Protein AF-A0A6N7JRI2-F1 (afdb_monomer)

Secondary structure (DSSP, 8-state):
--------------------HHHHHHHHHHHT--HHHHHHHHT--HHHHHHHHTT----HHHHHHHHHHHHTTT----TTTTS-TTSSSHHHHHHHHHHHHT--HHHHHHHTT--HHHHHHHHTT-S---HHHHHHHHHHHHHTT-------------

Solvent-accessible surface area (backbone atoms only — not comparable to full-atom values): 9529 Å² total; per-residue (Å²): 143,78,91,78,78,85,80,89,78,76,84,78,80,66,84,69,75,37,78,40,33,67,53,53,53,49,51,28,63,76,70,70,50,53,66,62,54,52,9,62,62,41,74,45,52,52,72,54,47,57,40,29,56,72,66,46,87,76,54,64,73,58,51,43,43,39,49,54,45,40,35,75,72,75,46,77,64,53,96,62,43,30,50,64,93,56,72,93,43,41,32,60,50,50,54,51,48,24,61,76,70,71,45,52,59,57,53,52,11,57,63,30,78,49,51,42,69,60,45,50,36,38,51,67,65,75,47,93,69,55,70,68,62,53,52,33,43,53,48,34,36,38,78,73,71,45,72,84,78,76,84,69,81,83,71,76,96,121

Nearest PDB structures (foldseek):
  4pu7-assembly1_B  TM=8.844E-01  e=3.018E-01  Shewanella oneidensis MR-1
  2ef8-assembly1_B  TM=7.387E-01  e=3.173E-01  Peduovirus P2
  3eus-assembly1_B  TM=7.718E-01  e=7.810E-01  Ruegeria pomeroyi
  3f51-assembly1_A  TM=8.514E-01  e=1.654E+00  Corynebacterium glutamicum
  6af4-assembly2_F  TM=5.566E-01  e=1.924E-01  Streptococcus pneumoniae TIGR4

Mean predicted aligned error: 15.91 Å

Radius of gyration: 19.8 Å; Cα contacts (8 Å, |Δi|>4): 139; chains: 1; bounding box: 58×37×50 Å

pLDDT: mean 72.78, std 19.38, range [32.94, 96.06]

Foldseek 3Di:
DDDDDDPPPDPPCDQQDDAALVNVVVLCVVLVHDLVVLCVQLVHDSVVSVCRNVPDDDDSVSSVSSQVSSVVSVDHQPRPPPPPVPLVCLLVVLVVLCVVLVHDLCRLQVLLVHHSVLSVCSNVVVDSRDPSSSVSSQVSSVVVPDHDDPPPPPDDPD

Structure (mmCIF, N/CA/C/O backbone):
data_AF-A0A6N7JRI2-F1
#
_entry.id   AF-A0A6N7JRI2-F1
#
loop_
_atom_site.group_PDB
_atom_site.id
_atom_site.type_symbol
_atom_site.label_atom_id
_atom_site.label_alt_id
_atom_site.label_comp_id
_atom_site.label_asym_id
_atom_site.label_entity_id
_atom_site.label_seq_id
_atom_site.pdbx_PDB_ins_code
_atom_site.Cartn_x
_atom_site.Cartn_y
_atom_site.Cartn_z
_atom_site.occupancy
_atom_site.B_iso_or_equiv
_atom_site.auth_seq_id
_atom_site.auth_comp_id
_atom_site.auth_asym_id
_atom_site.auth_atom_id
_atom_site.pdbx_PDB_model_num
ATOM 1 N N . MET A 1 1 ? 41.792 18.793 23.941 1.00 45.69 1 MET A N 1
ATOM 2 C CA . MET A 1 1 ? 40.318 18.733 23.963 1.00 45.69 1 MET A CA 1
ATOM 3 C C . MET A 1 1 ? 39.786 19.731 22.948 1.00 45.69 1 MET A C 1
ATOM 5 O O . MET A 1 1 ? 39.627 20.883 23.300 1.00 45.69 1 MET A O 1
ATOM 9 N N . MET A 1 2 ? 39.593 19.316 21.695 1.00 36.75 2 MET A N 1
ATOM 10 C CA . MET A 1 2 ? 38.665 19.951 20.749 1.00 36.75 2 MET A CA 1
ATOM 11 C C . MET A 1 2 ? 38.245 18.867 19.755 1.00 36.75 2 MET A C 1
ATOM 13 O O . MET A 1 2 ? 39.039 18.415 18.937 1.00 36.75 2 MET A O 1
ATOM 17 N N . HIS A 1 3 ? 37.011 18.393 19.923 1.00 40.72 3 HIS A N 1
ATOM 18 C CA . HIS A 1 3 ? 36.292 17.583 18.949 1.00 40.72 3 HIS A CA 1
ATOM 19 C C . HIS A 1 3 ? 36.126 18.407 17.667 1.00 40.72 3 HIS A C 1
ATOM 21 O O . HIS A 1 3 ? 35.564 19.499 17.720 1.00 40.72 3 HIS A O 1
ATOM 27 N N . HIS A 1 4 ? 36.544 17.874 16.523 1.00 39.41 4 HIS A N 1
ATOM 28 C CA . HIS A 1 4 ? 35.955 18.258 15.244 1.00 39.41 4 HIS A CA 1
ATOM 29 C C . HIS A 1 4 ? 35.336 17.000 14.646 1.00 39.41 4 HIS A C 1
ATOM 31 O O . HIS A 1 4 ? 36.025 16.038 14.318 1.00 39.41 4 HIS A O 1
ATOM 37 N N . GLN A 1 5 ? 34.007 16.990 14.666 1.00 37.78 5 GLN A N 1
ATOM 38 C CA . GLN A 1 5 ? 33.150 15.906 14.217 1.00 37.78 5 GLN A CA 1
ATOM 39 C C . GLN A 1 5 ? 33.311 15.680 12.708 1.00 37.78 5 GLN A C 1
ATOM 41 O O . GLN A 1 5 ? 33.367 16.638 11.937 1.00 37.78 5 GLN A O 1
ATOM 46 N N . SER A 1 6 ? 33.343 14.404 12.309 1.00 38.50 6 SER A N 1
ATOM 47 C CA . SER A 1 6 ? 33.117 13.957 10.933 1.00 38.50 6 SER A CA 1
ATOM 48 C C . SER A 1 6 ? 31.812 14.534 10.404 1.00 38.50 6 SER A C 1
ATOM 50 O O . SER A 1 6 ? 30.743 14.277 10.956 1.00 38.50 6 SER A O 1
ATOM 52 N N . ILE A 1 7 ? 31.899 15.272 9.304 1.00 38.75 7 ILE A N 1
ATOM 53 C CA . ILE A 1 7 ? 30.741 15.653 8.502 1.00 38.75 7 ILE A CA 1
ATOM 54 C C . ILE A 1 7 ? 30.627 14.620 7.375 1.00 38.75 7 ILE A C 1
ATOM 56 O O . ILE A 1 7 ? 31.012 14.871 6.235 1.00 38.75 7 ILE A O 1
ATOM 60 N N . ASP A 1 8 ? 30.134 13.424 7.703 1.00 38.41 8 ASP A N 1
ATOM 61 C CA . ASP A 1 8 ? 29.709 12.436 6.708 1.00 38.41 8 ASP A CA 1
ATOM 62 C C . ASP A 1 8 ? 28.386 12.902 6.085 1.00 38.41 8 ASP A C 1
ATOM 64 O O . ASP A 1 8 ? 27.298 12.451 6.435 1.00 38.41 8 ASP A O 1
ATOM 68 N N . ALA A 1 9 ? 28.469 13.863 5.166 1.00 44.28 9 ALA A N 1
ATOM 69 C CA . ALA A 1 9 ? 27.327 14.371 4.415 1.00 44.28 9 ALA A CA 1
ATOM 70 C C . ALA A 1 9 ? 27.561 14.205 2.912 1.00 44.28 9 ALA A C 1
ATOM 72 O O . ALA A 1 9 ? 27.869 15.155 2.192 1.00 44.28 9 ALA A O 1
ATOM 73 N N . LYS A 1 10 ? 27.377 12.976 2.418 1.00 36.94 10 LYS A N 1
ATOM 74 C CA . LYS A 1 10 ? 26.984 12.751 1.019 1.00 36.94 10 LYS A CA 1
ATOM 75 C C . LYS A 1 10 ? 26.247 11.424 0.837 1.00 36.94 10 LYS A C 1
ATOM 77 O O . LYS A 1 10 ? 26.623 10.584 0.028 1.00 36.94 10 LYS A O 1
ATOM 82 N N . MET A 1 11 ? 25.136 11.259 1.557 1.00 32.94 11 MET A N 1
ATOM 83 C CA . MET A 1 11 ? 24.051 10.399 1.078 1.00 32.94 11 MET A CA 1
ATOM 84 C C . MET A 1 11 ? 23.519 11.040 -0.201 1.00 32.94 11 MET A C 1
ATOM 86 O O . MET A 1 11 ? 22.726 11.980 -0.169 1.00 32.94 11 MET A O 1
ATOM 90 N N . THR A 1 12 ? 24.023 10.585 -1.345 1.00 37.81 12 THR A N 1
ATOM 91 C CA . THR A 1 12 ? 23.475 10.930 -2.652 1.00 37.81 12 THR A CA 1
ATOM 92 C C . THR A 1 12 ? 22.074 10.330 -2.720 1.00 37.81 12 THR A C 1
ATOM 94 O O . THR A 1 12 ? 21.907 9.176 -3.116 1.00 37.81 12 THR A O 1
ATOM 97 N N . ASN A 1 13 ? 21.075 11.084 -2.266 1.00 42.47 13 ASN A N 1
ATOM 98 C CA . ASN A 1 13 ? 19.672 10.710 -2.339 1.00 42.47 13 ASN A CA 1
ATOM 99 C C . ASN A 1 13 ? 19.242 10.775 -3.814 1.00 42.47 13 ASN A C 1
ATOM 101 O O . ASN A 1 13 ? 18.739 11.785 -4.303 1.00 42.47 13 ASN A O 1
ATOM 105 N N . LYS A 1 14 ? 19.584 9.728 -4.570 1.00 43.97 14 LYS A N 1
ATOM 106 C CA . LYS A 1 14 ? 19.103 9.520 -5.934 1.00 43.97 14 LYS A CA 1
ATOM 107 C C . LYS A 1 14 ? 17.608 9.213 -5.811 1.00 43.97 14 LYS A C 1
ATOM 109 O O . LYS A 1 14 ? 17.280 8.331 -5.024 1.00 43.97 14 LYS A O 1
ATOM 114 N N . PRO A 1 15 ? 16.719 9.905 -6.541 1.00 45.22 15 PRO A N 1
ATOM 115 C CA . PRO A 1 15 ? 15.283 9.711 -6.383 1.00 45.22 15 PRO A CA 1
ATOM 116 C C . PRO A 1 15 ? 14.930 8.237 -6.608 1.00 45.22 15 PRO A C 1
ATOM 118 O O . PRO A 1 15 ? 15.249 7.669 -7.656 1.00 45.22 15 PRO A O 1
ATOM 121 N N . GLU A 1 16 ? 14.322 7.611 -5.600 1.00 56.25 16 GLU A N 1
ATOM 122 C CA . GLU A 1 16 ? 13.754 6.273 -5.722 1.00 56.25 16 GLU A CA 1
ATOM 123 C C . GLU A 1 16 ? 12.557 6.355 -6.668 1.00 56.25 16 GLU A C 1
ATOM 125 O O . GLU A 1 16 ? 11.545 6.992 -6.368 1.00 56.25 16 GLU A O 1
ATOM 130 N N . PHE A 1 17 ? 12.673 5.729 -7.838 1.00 59.38 17 PHE A N 1
ATOM 131 C CA . PHE A 1 17 ? 11.521 5.554 -8.709 1.00 59.38 17 PHE A CA 1
ATOM 132 C C . PHE A 1 17 ? 10.644 4.463 -8.094 1.00 59.38 17 PHE A C 1
ATOM 134 O O . PHE A 1 17 ? 11.145 3.460 -7.582 1.00 59.38 17 PHE A O 1
ATOM 141 N N . SER A 1 18 ? 9.329 4.653 -8.132 1.00 62.78 18 SER A N 1
ATOM 142 C CA . SER A 1 18 ? 8.371 3.670 -7.633 1.00 62.78 18 SER A CA 1
ATOM 143 C C . SER A 1 18 ? 7.324 3.427 -8.712 1.00 62.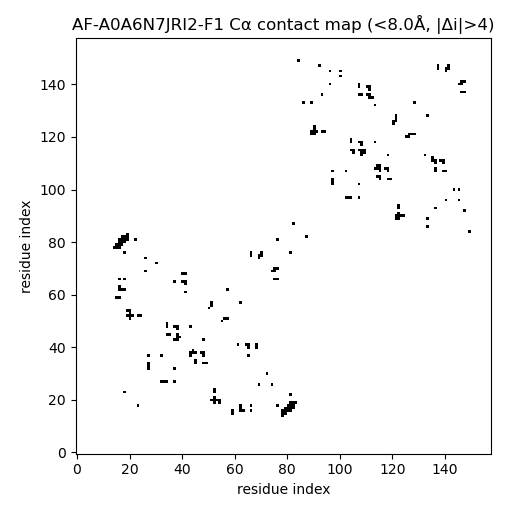78 18 SER A C 1
ATOM 145 O O . SER A 1 18 ? 6.746 4.371 -9.232 1.00 62.78 18 SER A O 1
ATOM 147 N N . LEU A 1 19 ? 7.099 2.171 -9.087 1.00 74.06 19 LEU A N 1
ATOM 148 C CA . LEU A 1 19 ? 6.067 1.748 -10.037 1.00 74.06 19 LEU A CA 1
ATOM 149 C C . LEU A 1 19 ? 5.533 0.407 -9.541 1.00 74.06 19 LEU A C 1
ATOM 151 O O . LEU A 1 19 ? 6.302 -0.538 -9.383 1.00 74.06 19 LEU A O 1
ATOM 155 N N . SER A 1 20 ? 4.232 0.331 -9.255 1.00 77.56 20 SER A N 1
ATOM 156 C CA . SER A 1 20 ? 3.603 -0.912 -8.802 1.00 77.56 20 SER A CA 1
ATOM 157 C C . SER A 1 20 ? 3.117 -1.767 -9.973 1.00 77.56 20 SER A C 1
ATOM 159 O O . SER A 1 20 ? 2.891 -1.282 -11.084 1.00 77.56 20 SER A O 1
ATOM 161 N N . SER A 1 21 ? 2.901 -3.057 -9.716 1.00 76.88 21 SER A N 1
ATOM 162 C CA . SER A 1 21 ? 2.373 -4.004 -10.705 1.00 76.88 21 SER A CA 1
ATOM 163 C C . SER A 1 21 ? 0.977 -3.616 -11.210 1.00 76.88 21 SER A C 1
ATOM 165 O O . SER A 1 21 ? 0.652 -3.795 -12.383 1.00 76.88 21 SER A O 1
ATOM 167 N N . ALA A 1 22 ? 0.135 -3.067 -10.331 1.00 73.19 22 ALA A N 1
ATOM 168 C CA . ALA A 1 22 ? -1.181 -2.548 -10.686 1.00 73.19 22 ALA A CA 1
ATOM 169 C C . ALA A 1 22 ? -1.073 -1.293 -11.553 1.00 73.19 22 ALA A C 1
ATOM 171 O O . ALA A 1 22 ? -1.806 -1.158 -12.530 1.00 73.19 22 ALA A O 1
ATOM 172 N N . ALA A 1 23 ? -0.134 -0.409 -11.230 1.00 76.81 23 ALA A N 1
ATOM 173 C CA . ALA A 1 23 ? 0.065 0.815 -11.978 1.00 76.81 23 ALA A CA 1
ATOM 174 C C . ALA A 1 23 ? 0.634 0.561 -13.379 1.00 76.81 23 ALA A C 1
ATOM 176 O O . ALA A 1 23 ? 0.165 1.171 -14.335 1.00 76.81 23 ALA A O 1
ATOM 177 N N . LEU A 1 24 ? 1.544 -0.408 -13.540 1.00 85.75 24 LEU A N 1
ATOM 178 C CA . LEU A 1 24 ? 1.971 -0.834 -14.874 1.00 85.75 24 LEU A CA 1
ATOM 179 C C . LEU A 1 24 ? 0.795 -1.388 -15.692 1.00 85.75 24 LEU A C 1
ATOM 181 O O . LEU A 1 24 ? 0.647 -1.044 -16.863 1.00 85.75 24 LEU A O 1
ATOM 185 N N . ARG A 1 25 ? -0.075 -2.210 -15.087 1.00 82.69 25 ARG A N 1
ATOM 186 C CA . ARG A 1 25 ? -1.280 -2.720 -15.765 1.00 82.69 25 ARG A CA 1
ATOM 187 C C . ARG A 1 25 ? -2.232 -1.594 -16.179 1.00 82.69 25 ARG A C 1
ATOM 189 O O . ARG A 1 25 ? -2.755 -1.634 -17.288 1.00 82.69 25 ARG A O 1
ATOM 196 N N . ALA A 1 26 ? -2.429 -0.593 -15.322 1.00 74.12 26 ALA A N 1
ATOM 197 C CA . ALA A 1 26 ? -3.251 0.576 -15.632 1.00 74.12 26 ALA A CA 1
ATOM 198 C C . ALA A 1 26 ? -2.649 1.405 -16.776 1.00 74.12 26 ALA A C 1
ATOM 200 O O . ALA A 1 26 ? -3.345 1.720 -17.737 1.00 74.12 26 ALA A O 1
ATOM 201 N N . ALA A 1 27 ? -1.343 1.675 -16.724 1.00 81.88 27 ALA A N 1
ATOM 202 C CA . ALA A 1 27 ? -0.625 2.402 -17.767 1.00 81.88 27 ALA A CA 1
ATOM 203 C C . ALA A 1 27 ? -0.751 1.716 -19.132 1.00 81.88 27 ALA A C 1
ATOM 205 O O . ALA A 1 27 ? -1.035 2.363 -20.135 1.00 81.88 27 ALA A O 1
ATOM 206 N N . ARG A 1 28 ? -0.629 0.384 -19.162 1.00 90.56 28 ARG A N 1
ATOM 207 C CA . ARG A 1 28 ? -0.840 -0.419 -20.373 1.00 90.56 28 ARG A CA 1
ATOM 208 C C . ARG A 1 28 ? -2.244 -0.283 -20.943 1.00 90.56 28 ARG A C 1
ATOM 210 O O . ARG A 1 28 ? -2.383 -0.193 -22.155 1.00 90.56 28 ARG A O 1
ATOM 217 N N . ALA A 1 29 ? -3.264 -0.297 -20.086 1.00 80.62 29 ALA A N 1
ATOM 218 C CA . ALA A 1 29 ? -4.652 -0.164 -20.514 1.00 80.62 29 ALA A CA 1
ATOM 219 C C . ALA A 1 29 ? -4.923 1.220 -21.122 1.00 80.62 29 ALA A C 1
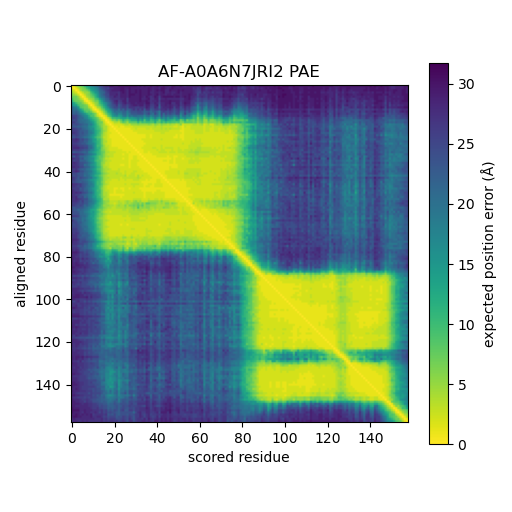ATOM 221 O O . ALA A 1 29 ? -5.574 1.308 -22.158 1.00 80.62 29 ALA A O 1
ATOM 222 N N . VAL A 1 30 ? -4.372 2.278 -20.517 1.00 76.00 30 VAL A N 1
ATOM 223 C CA . VAL A 1 30 ? -4.480 3.659 -21.018 1.00 76.00 30 VAL A CA 1
ATOM 224 C C . VAL A 1 30 ? -3.754 3.825 -22.354 1.00 76.00 30 VAL A C 1
ATOM 226 O O . VAL A 1 30 ? -4.326 4.361 -23.297 1.00 76.00 30 VAL A O 1
ATOM 229 N N . LEU A 1 31 ? -2.523 3.319 -22.456 1.00 80.19 31 LEU A N 1
ATOM 230 C CA . LEU A 1 31 ? -1.707 3.386 -23.676 1.00 80.19 31 LEU A CA 1
ATOM 231 C C . LEU A 1 31 ? -2.118 2.372 -24.750 1.00 80.19 31 LEU A C 1
ATOM 233 O O . LEU A 1 31 ? -1.559 2.387 -25.840 1.00 80.19 31 LEU A O 1
ATOM 237 N N . GLN A 1 32 ? -3.051 1.469 -24.436 1.00 86.62 32 GLN A N 1
ATOM 238 C CA . GLN A 1 32 ? -3.465 0.351 -25.288 1.00 86.62 32 GLN A CA 1
ATOM 239 C C . GLN A 1 32 ? -2.297 -0.529 -25.772 1.00 86.62 32 GLN A C 1
ATOM 241 O O . GLN A 1 32 ? -2.347 -1.096 -26.860 1.00 86.62 32 GLN A O 1
ATOM 246 N N . VAL A 1 33 ? -1.259 -0.687 -24.942 1.00 87.19 33 VAL A N 1
ATOM 247 C CA . VAL A 1 33 ? -0.072 -1.490 -25.277 1.00 87.19 33 VAL A CA 1
ATOM 248 C C . VAL A 1 33 ? -0.109 -2.887 -24.665 1.00 87.19 33 VAL A C 1
ATOM 250 O O . VAL A 1 33 ? -0.545 -3.110 -23.529 1.00 87.19 33 VAL A O 1
ATOM 253 N N . GLN A 1 34 ? 0.424 -3.865 -25.386 1.00 92.88 34 GLN A N 1
ATOM 254 C CA . GLN A 1 34 ? 0.545 -5.265 -24.975 1.00 92.88 34 GLN A CA 1
ATOM 255 C C . GLN A 1 34 ? 1.844 -5.552 -24.206 1.00 92.88 34 GLN A C 1
ATOM 257 O O . GLN A 1 34 ? 2.779 -4.753 -24.193 1.00 92.88 34 GLN A O 1
ATOM 262 N N . GLN A 1 35 ? 1.900 -6.682 -23.480 1.00 92.88 35 GLN A N 1
ATOM 263 C CA . GLN A 1 35 ? 3.026 -6.965 -22.567 1.00 92.88 35 GLN A CA 1
ATOM 264 C C . GLN A 1 35 ? 4.339 -7.104 -23.346 1.00 92.88 35 GLN A C 1
ATOM 266 O O . GLN A 1 35 ? 5.406 -6.773 -22.837 1.00 92.88 35 GLN A O 1
ATOM 271 N N . VAL A 1 36 ? 4.242 -7.564 -24.597 1.00 94.25 36 VAL A N 1
ATOM 272 C CA . VAL A 1 36 ? 5.357 -7.665 -25.541 1.00 94.25 36 VAL A CA 1
ATOM 273 C C . VAL A 1 36 ? 5.907 -6.295 -25.945 1.00 94.25 36 VAL A C 1
ATOM 275 O O . VAL A 1 36 ? 7.118 -6.136 -26.065 1.00 94.25 36 VAL A O 1
ATOM 278 N N . GLU A 1 37 ? 5.052 -5.286 -26.089 1.00 90.56 37 GLU A N 1
ATOM 279 C CA . GLU A 1 37 ? 5.474 -3.924 -26.428 1.00 90.56 37 GLU A CA 1
ATOM 280 C C . GLU A 1 37 ? 6.169 -3.273 -25.232 1.00 90.56 37 GLU A C 1
ATOM 282 O O . GLU A 1 37 ? 7.260 -2.728 -25.379 1.00 90.56 37 GLU A O 1
ATOM 287 N N . VAL A 1 38 ? 5.624 -3.448 -24.022 1.00 89.31 38 VAL A N 1
ATOM 288 C CA . VAL A 1 38 ? 6.286 -3.027 -22.772 1.00 89.31 38 VAL A CA 1
ATOM 289 C C . VAL A 1 38 ? 7.652 -3.697 -22.609 1.00 89.31 38 VAL A C 1
ATOM 291 O O . VAL A 1 38 ? 8.617 -3.042 -22.222 1.00 89.31 38 VAL A O 1
ATOM 294 N N . ALA A 1 39 ? 7.754 -4.992 -22.919 1.00 91.81 39 ALA A N 1
ATOM 295 C CA . ALA A 1 39 ? 9.010 -5.734 -22.858 1.00 91.81 39 ALA A CA 1
ATOM 296 C C . ALA A 1 39 ? 10.065 -5.127 -23.799 1.00 91.81 39 ALA A C 1
ATOM 298 O O . ALA A 1 39 ? 11.187 -4.853 -23.368 1.00 91.81 39 ALA A O 1
ATOM 299 N N . SER A 1 40 ? 9.685 -4.839 -25.045 1.00 90.56 40 SER A N 1
ATOM 300 C CA . SER A 1 40 ? 10.554 -4.193 -26.035 1.00 90.56 40 SER A CA 1
ATOM 301 C C . SER A 1 40 ? 11.006 -2.799 -25.585 1.00 90.56 40 SER A C 1
ATOM 303 O O . SER A 1 40 ? 12.200 -2.500 -25.620 1.00 90.56 40 SER A O 1
ATOM 305 N N . LEU A 1 41 ? 10.081 -1.975 -25.086 1.00 86.12 41 LEU A N 1
ATOM 306 C CA . LEU A 1 41 ? 10.353 -0.611 -24.619 1.00 86.12 41 LEU A CA 1
ATOM 307 C C . LEU A 1 41 ? 11.278 -0.583 -23.394 1.00 86.12 41 LEU A C 1
ATOM 309 O O . LEU A 1 41 ? 12.229 0.194 -23.340 1.00 86.12 41 LEU A O 1
ATOM 313 N N . ALA A 1 42 ? 11.044 -1.476 -22.431 1.00 86.31 42 ALA A N 1
ATOM 314 C CA . ALA A 1 42 ? 11.835 -1.567 -21.207 1.00 86.31 42 ALA A CA 1
ATOM 315 C C . ALA A 1 42 ? 13.141 -2.362 -21.373 1.00 86.31 42 ALA A C 1
ATOM 317 O O . ALA A 1 42 ? 13.914 -2.476 -20.418 1.00 86.31 42 ALA A O 1
ATOM 318 N N . LYS A 1 43 ? 13.393 -2.939 -22.558 1.00 91.31 43 LYS A N 1
ATOM 319 C CA . LYS A 1 43 ? 14.483 -3.900 -22.814 1.00 91.31 43 LYS A CA 1
ATOM 320 C C . LYS A 1 43 ? 14.440 -5.091 -21.851 1.00 91.31 43 LYS A C 1
ATOM 322 O O . LYS A 1 43 ? 15.467 -5.563 -21.359 1.00 91.31 43 LYS A O 1
ATOM 327 N N . TRP A 1 44 ? 13.237 -5.550 -21.529 1.00 90.81 44 TRP A N 1
ATOM 328 C CA . TRP A 1 44 ? 12.988 -6.709 -20.677 1.00 90.81 44 TRP A CA 1
ATOM 329 C C . TRP A 1 44 ? 12.508 -7.887 -21.520 1.00 90.81 44 TRP A C 1
ATOM 331 O O . TRP A 1 44 ? 12.008 -7.728 -22.626 1.00 90.81 44 TRP A O 1
ATOM 341 N N . SER A 1 45 ? 12.616 -9.099 -20.977 1.00 94.06 45 SER A N 1
ATOM 342 C CA . SER A 1 45 ? 11.931 -10.249 -21.564 1.00 94.06 45 SER A CA 1
ATOM 343 C C . SER A 1 45 ? 10.444 -10.234 -21.192 1.00 94.06 45 SER A C 1
ATOM 345 O O . SER A 1 45 ? 10.083 -9.803 -20.093 1.00 94.06 45 SER A O 1
ATOM 347 N N . LEU A 1 46 ? 9.578 -10.770 -22.059 1.00 92.38 46 LEU A N 1
ATOM 348 C CA . LEU A 1 46 ? 8.145 -10.924 -21.765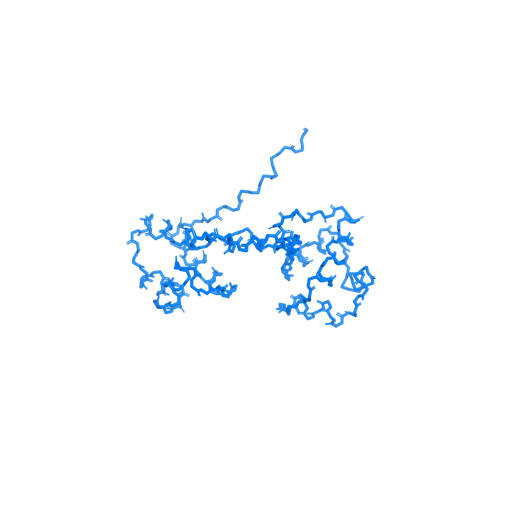 1.00 92.38 46 LEU A CA 1
ATOM 349 C C . LEU A 1 46 ? 7.885 -11.641 -20.416 1.00 92.38 46 LEU A C 1
ATOM 351 O O . LEU A 1 46 ? 7.094 -11.132 -19.620 1.00 92.38 46 LEU A O 1
ATOM 355 N N . PRO A 1 47 ? 8.603 -12.729 -20.061 1.00 93.69 47 PRO A N 1
ATOM 356 C CA . PRO A 1 47 ? 8.479 -13.343 -18.738 1.00 93.69 47 PRO A CA 1
ATOM 357 C C . PRO A 1 47 ? 8.851 -12.422 -17.566 1.00 93.69 47 PRO A C 1
ATOM 359 O O . PRO A 1 47 ? 8.340 -12.607 -16.461 1.00 93.69 47 PRO A O 1
ATOM 362 N N . SER A 1 48 ? 9.751 -11.454 -17.768 1.00 88.75 48 SER A N 1
ATOM 363 C CA . SER A 1 48 ? 10.127 -10.483 -16.729 1.00 88.75 48 SER A CA 1
ATOM 364 C C . SER A 1 48 ? 9.006 -9.474 -16.488 1.00 88.75 48 SER A C 1
ATOM 366 O O . SER A 1 48 ? 8.678 -9.202 -15.335 1.00 88.75 48 SER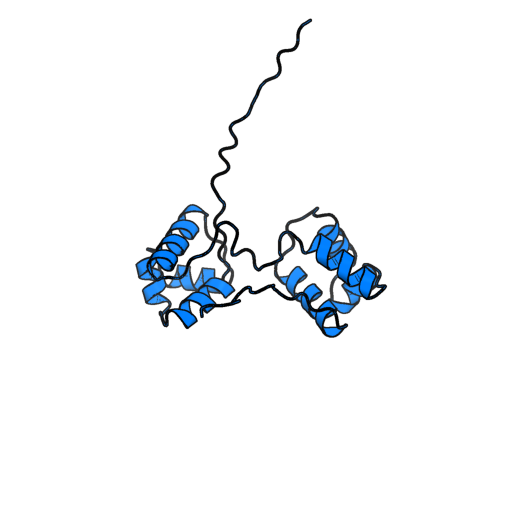 A O 1
ATOM 368 N N . VAL A 1 49 ? 8.358 -9.001 -17.558 1.00 89.88 49 VAL A N 1
ATOM 369 C CA . VAL A 1 49 ? 7.159 -8.149 -17.476 1.00 89.88 49 VAL A CA 1
ATOM 370 C C . VAL A 1 49 ? 6.024 -8.892 -16.768 1.00 89.88 49 VAL A C 1
ATOM 372 O O . VAL A 1 49 ? 5.462 -8.383 -15.804 1.00 89.88 49 VAL A O 1
ATOM 375 N N . GLN A 1 50 ? 5.753 -10.143 -17.150 1.00 90.19 50 GLN A N 1
ATOM 376 C CA . GLN A 1 50 ? 4.718 -10.972 -16.516 1.00 90.19 50 GLN A CA 1
ATOM 377 C C . GLN A 1 50 ? 4.982 -11.261 -15.033 1.00 90.19 50 GLN A C 1
ATOM 379 O O . GLN A 1 50 ? 4.046 -11.392 -14.246 1.00 90.19 50 GLN A O 1
ATOM 384 N N . ARG A 1 51 ? 6.247 -11.425 -14.624 1.00 82.31 51 ARG A N 1
ATOM 385 C CA . ARG A 1 51 ? 6.602 -11.579 -13.202 1.00 82.31 51 ARG A CA 1
ATOM 386 C C . ARG A 1 51 ? 6.383 -10.284 -12.433 1.00 82.31 51 ARG A C 1
ATOM 388 O O . ARG A 1 51 ? 5.788 -10.320 -11.358 1.00 82.31 51 ARG A O 1
ATOM 395 N N . PHE A 1 52 ? 6.821 -9.162 -12.990 1.00 86.00 52 PHE A N 1
ATOM 396 C CA . PHE A 1 52 ? 6.631 -7.853 -12.377 1.00 86.00 52 PHE A CA 1
ATOM 397 C C . PHE A 1 52 ? 5.139 -7.504 -12.234 1.00 86.00 52 PHE A C 1
ATOM 399 O O . PHE A 1 52 ? 4.697 -7.153 -11.145 1.00 86.00 52 PHE A O 1
ATOM 406 N N . GLU A 1 53 ? 4.319 -7.732 -13.265 1.00 83.12 53 GLU A N 1
ATOM 407 C CA . GLU A 1 53 ? 2.859 -7.530 -13.202 1.00 83.12 53 GLU A CA 1
ATOM 408 C C . GLU A 1 53 ? 2.134 -8.457 -12.215 1.00 83.12 53 GLU A C 1
ATOM 410 O O . GLU A 1 53 ? 1.029 -8.139 -11.773 1.00 83.12 53 GLU A O 1
ATOM 415 N N . ARG A 1 54 ? 2.761 -9.574 -11.825 1.00 79.44 54 ARG A N 1
ATOM 416 C CA . ARG A 1 54 ? 2.293 -10.466 -10.751 1.00 79.44 54 ARG A CA 1
ATOM 417 C C . ARG A 1 54 ? 2.824 -10.093 -9.362 1.00 79.44 54 ARG A C 1
ATOM 419 O O . ARG A 1 54 ? 2.554 -10.815 -8.410 1.00 79.44 54 ARG A O 1
ATOM 426 N N . GLY A 1 55 ? 3.554 -8.984 -9.234 1.00 72.38 55 GLY A N 1
ATOM 427 C CA . GLY A 1 55 ? 4.048 -8.469 -7.954 1.00 72.38 55 GLY A CA 1
ATOM 428 C C . GLY A 1 55 ? 5.488 -8.854 -7.615 1.00 72.38 55 GLY A C 1
ATOM 429 O O . GLY A 1 55 ? 5.884 -8.754 -6.460 1.00 72.38 55 GLY A O 1
ATOM 430 N N . SER A 1 56 ? 6.288 -9.304 -8.588 1.00 77.12 56 SER A N 1
ATOM 431 C CA . SER A 1 56 ? 7.728 -9.488 -8.353 1.00 77.12 56 SER A CA 1
ATOM 432 C C . SER A 1 56 ? 8.447 -8.142 -8.312 1.00 77.12 56 SER A C 1
ATOM 434 O O . SER A 1 56 ? 8.237 -7.308 -9.189 1.00 77.12 56 SER A O 1
ATOM 436 N N . ASN A 1 57 ? 9.363 -7.967 -7.360 1.00 71.56 57 ASN A N 1
ATOM 437 C CA . ASN A 1 57 ? 10.213 -6.779 -7.294 1.00 71.56 57 ASN A CA 1
ATOM 438 C C . ASN A 1 57 ? 11.275 -6.776 -8.407 1.00 71.56 57 ASN A C 1
ATOM 440 O O . ASN A 1 57 ? 11.769 -7.823 -8.833 1.00 71.56 57 ASN A O 1
ATOM 444 N N . VAL A 1 58 ? 11.662 -5.580 -8.853 1.00 80.25 58 VAL A N 1
ATOM 445 C CA . VAL A 1 58 ? 12.762 -5.346 -9.803 1.00 80.25 58 VAL A CA 1
ATOM 446 C C . VAL A 1 58 ? 13.725 -4.308 -9.234 1.00 80.25 58 VAL A C 1
ATOM 448 O O . VAL A 1 58 ? 13.364 -3.525 -8.361 1.00 80.25 58 VAL A O 1
ATOM 451 N N . SER A 1 59 ? 14.965 -4.290 -9.723 1.00 79.69 59 SER A N 1
ATOM 452 C CA . SER A 1 59 ? 15.952 -3.305 -9.275 1.00 79.69 59 SER A CA 1
ATOM 453 C C . SER A 1 59 ? 15.588 -1.882 -9.715 1.00 79.69 59 SER A C 1
ATOM 455 O O . SER A 1 59 ? 14.998 -1.681 -10.777 1.00 79.69 59 SER A O 1
ATOM 457 N N . GLN A 1 60 ? 16.037 -0.884 -8.951 1.00 68.81 60 GLN A N 1
ATOM 458 C CA . GLN A 1 60 ? 15.834 0.542 -9.248 1.00 68.81 60 GLN A CA 1
ATOM 459 C C . GLN A 1 60 ? 16.335 0.950 -10.643 1.00 68.81 60 GLN A C 1
ATOM 461 O O . GLN A 1 60 ? 15.683 1.711 -11.352 1.00 68.81 60 GLN A O 1
ATOM 466 N N . ALA A 1 61 ? 17.469 0.395 -11.087 1.00 75.00 61 ALA A N 1
ATOM 467 C CA . ALA A 1 61 ? 17.998 0.652 -12.426 1.00 75.00 61 ALA A CA 1
ATOM 468 C C . ALA A 1 61 ? 17.058 0.151 -13.535 1.00 75.00 61 ALA A C 1
ATOM 470 O O . ALA A 1 61 ? 16.881 0.827 -14.543 1.00 75.00 61 ALA A O 1
ATOM 471 N N . ARG A 1 62 ? 16.435 -1.018 -13.342 1.00 82.50 62 ARG A N 1
ATOM 472 C CA . ARG A 1 62 ? 15.455 -1.560 -14.291 1.00 82.50 62 ARG A CA 1
ATOM 473 C C . ARG A 1 62 ? 14.156 -0.766 -14.255 1.00 82.50 62 ARG A C 1
ATOM 475 O O . ARG A 1 62 ? 13.615 -0.453 -15.309 1.00 82.50 62 ARG A O 1
ATOM 482 N N . LEU A 1 63 ? 13.685 -0.429 -13.058 1.00 80.94 63 LEU A N 1
ATOM 483 C CA . LEU A 1 63 ? 12.460 0.336 -12.854 1.00 80.94 63 LEU A CA 1
ATOM 484 C C . LEU A 1 63 ? 12.528 1.707 -13.529 1.00 80.94 63 LEU A C 1
ATOM 486 O O . LEU A 1 63 ? 11.587 2.107 -14.203 1.00 80.94 63 LEU A O 1
ATOM 490 N N . ARG A 1 64 ? 13.679 2.373 -13.420 1.00 80.56 64 ARG A N 1
ATOM 491 C CA . ARG A 1 64 ? 13.947 3.646 -14.086 1.00 80.56 64 ARG A CA 1
ATOM 492 C C . ARG A 1 64 ? 13.764 3.568 -15.603 1.00 80.56 64 ARG A C 1
ATOM 494 O O . ARG A 1 64 ? 13.086 4.419 -16.155 1.00 80.56 64 ARG A O 1
ATOM 501 N N . ILE A 1 65 ? 14.319 2.544 -16.256 1.00 84.56 65 ILE A N 1
ATOM 502 C CA . ILE A 1 65 ? 14.196 2.367 -17.716 1.00 84.56 65 ILE A CA 1
ATOM 503 C C . ILE A 1 65 ? 12.723 2.242 -18.118 1.00 84.56 65 ILE A C 1
ATOM 505 O O . ILE A 1 65 ? 12.294 2.843 -19.097 1.00 84.56 65 ILE A O 1
ATOM 509 N N . LEU A 1 66 ? 11.942 1.478 -17.351 1.00 85.56 66 LEU A N 1
ATOM 510 C CA . LEU A 1 66 ? 10.514 1.308 -17.601 1.00 85.56 66 LEU A CA 1
ATOM 511 C C . LEU A 1 66 ? 9.734 2.617 -17.386 1.00 85.56 66 LEU A C 1
ATOM 513 O O . LEU A 1 66 ? 8.889 2.955 -18.207 1.00 85.56 66 LEU A O 1
ATOM 517 N N . VAL A 1 67 ? 10.033 3.366 -16.323 1.00 80.94 67 VAL A N 1
ATOM 518 C CA . VAL A 1 67 ? 9.403 4.669 -16.050 1.00 80.94 67 VAL A CA 1
ATOM 519 C C . VAL A 1 67 ? 9.740 5.691 -17.137 1.00 80.94 67 VAL A C 1
ATOM 521 O O . VAL A 1 67 ? 8.837 6.347 -17.642 1.00 80.94 67 VAL A O 1
ATOM 524 N N . GLU A 1 68 ? 11.005 5.792 -17.548 1.00 78.00 68 GLU A N 1
ATOM 525 C CA . GLU A 1 68 ? 11.438 6.688 -18.630 1.00 78.00 68 GLU A CA 1
ATOM 526 C C . GLU A 1 68 ? 10.780 6.316 -19.967 1.00 78.00 68 GLU A C 1
ATOM 528 O O . GLU A 1 68 ? 10.344 7.196 -20.707 1.00 78.00 68 GLU A O 1
ATOM 533 N N . ALA A 1 69 ? 10.648 5.018 -20.261 1.00 81.81 69 ALA A N 1
ATOM 534 C CA . ALA A 1 69 ? 9.968 4.553 -21.465 1.00 81.81 69 ALA A CA 1
ATOM 535 C C . ALA A 1 69 ? 8.474 4.921 -21.472 1.00 81.81 69 ALA A C 1
ATOM 537 O O . ALA A 1 69 ? 7.965 5.370 -22.494 1.00 81.81 69 ALA A O 1
ATOM 538 N N . LEU A 1 70 ? 7.779 4.769 -20.340 1.00 81.25 70 LEU A N 1
ATOM 539 C CA . LEU A 1 70 ? 6.362 5.132 -20.212 1.00 81.25 70 LEU A CA 1
ATOM 540 C C . LEU A 1 70 ? 6.153 6.656 -20.239 1.00 81.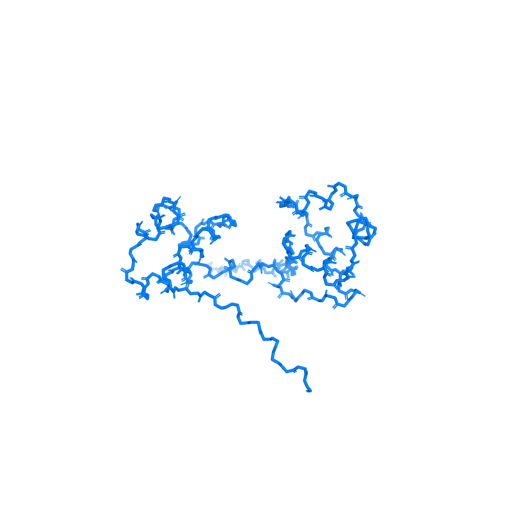25 70 LEU A C 1
ATOM 542 O O . LEU A 1 70 ? 5.208 7.121 -20.876 1.00 81.25 70 LEU A O 1
ATOM 546 N N . ALA A 1 71 ? 7.072 7.429 -19.654 1.00 77.25 71 ALA A N 1
ATOM 547 C CA . ALA A 1 71 ? 7.077 8.891 -19.747 1.00 77.25 71 ALA A CA 1
ATOM 548 C C . ALA A 1 71 ? 7.228 9.363 -21.196 1.00 77.25 71 ALA A C 1
ATOM 550 O O . ALA A 1 71 ? 6.475 10.223 -21.646 1.00 77.25 71 ALA A O 1
ATOM 551 N N . GLY A 1 72 ? 8.111 8.726 -21.972 1.00 71.69 72 GLY A N 1
ATOM 552 C CA . GLY A 1 72 ? 8.236 8.973 -23.412 1.00 71.69 72 GLY A CA 1
ATOM 553 C C . GLY A 1 72 ? 6.969 8.661 -24.223 1.00 71.69 72 GLY A C 1
ATOM 554 O O . GLY A 1 72 ? 6.829 9.151 -25.339 1.00 71.69 72 GLY A O 1
ATOM 555 N N . MET A 1 73 ? 6.035 7.884 -23.667 1.00 74.19 73 MET A N 1
ATOM 556 C CA . MET A 1 73 ? 4.725 7.589 -24.260 1.00 74.19 73 MET A CA 1
ATOM 557 C C . MET A 1 73 ? 3.600 8.496 -23.737 1.00 74.19 73 MET A C 1
ATOM 559 O O . MET A 1 73 ? 2.435 8.265 -24.056 1.00 74.19 73 MET A O 1
ATOM 563 N N . GLY A 1 74 ? 3.924 9.514 -22.937 1.00 68.44 74 GLY A N 1
ATOM 564 C CA . GLY A 1 74 ? 2.949 10.443 -22.364 1.00 68.44 74 GLY A CA 1
ATOM 565 C C . GLY A 1 74 ? 2.344 9.995 -21.031 1.00 68.44 74 GLY A C 1
ATOM 566 O O . GLY A 1 74 ? 1.366 10.592 -20.590 1.00 68.44 74 GLY A O 1
ATOM 567 N N . ILE A 1 75 ? 2.903 8.970 -20.371 1.00 69.56 75 ILE A N 1
ATOM 568 C CA . ILE A 1 75 ? 2.562 8.627 -18.981 1.00 69.56 75 ILE A CA 1
ATOM 569 C C . ILE A 1 75 ? 3.708 9.018 -18.061 1.00 69.56 75 ILE A C 1
ATOM 571 O O . ILE A 1 75 ? 4.674 8.276 -17.880 1.00 69.56 75 ILE A O 1
ATOM 575 N N . GLU A 1 76 ? 3.574 10.178 -17.432 1.00 63.38 76 GLU A N 1
ATOM 576 C CA . GLU A 1 76 ? 4.507 10.619 -16.407 1.00 63.38 76 GLU A CA 1
ATOM 577 C C . GLU A 1 76 ? 4.151 10.015 -15.048 1.00 63.38 76 GLU A C 1
ATOM 579 O O . GLU A 1 76 ? 3.021 10.083 -14.567 1.00 63.38 76 GLU A O 1
ATOM 584 N N . PHE A 1 77 ? 5.160 9.434 -14.411 1.00 61.25 77 PHE A N 1
ATOM 585 C CA . PHE A 1 77 ? 5.115 9.020 -13.020 1.00 61.25 77 PHE A CA 1
ATOM 586 C C . PHE A 1 77 ? 5.960 10.023 -12.242 1.00 61.25 77 PHE A C 1
ATOM 588 O O . PHE A 1 77 ? 7.188 10.021 -12.361 1.00 61.25 77 PHE A O 1
ATOM 595 N N . GLY A 1 78 ? 5.311 10.941 -11.518 1.00 51.09 78 GLY A N 1
ATOM 596 C CA . GLY A 1 78 ? 6.014 11.983 -10.768 1.00 51.09 78 GLY A CA 1
ATOM 597 C C . GLY A 1 78 ? 7.022 11.398 -9.766 1.00 51.09 78 GLY A C 1
ATOM 598 O O . GLY A 1 78 ? 6.876 10.245 -9.348 1.00 51.09 78 GLY A O 1
ATOM 599 N N . PRO A 1 79 ? 8.044 12.160 -9.330 1.00 42.56 79 PRO A N 1
ATOM 600 C CA . PRO A 1 79 ? 8.916 11.723 -8.243 1.00 42.56 79 PRO A CA 1
ATOM 601 C C . PRO A 1 79 ? 8.054 11.396 -7.012 1.00 42.56 79 PRO A C 1
ATOM 603 O O . PRO A 1 79 ? 7.427 12.275 -6.428 1.00 42.56 79 PRO A O 1
ATOM 606 N N . GLY A 1 80 ? 7.965 10.111 -6.659 1.00 46.50 80 GLY A N 1
ATOM 607 C CA . GLY A 1 80 ? 7.114 9.615 -5.570 1.00 46.50 80 GLY A CA 1
ATOM 608 C C . GLY A 1 80 ? 5.736 9.058 -5.969 1.00 46.50 80 GLY A C 1
ATOM 609 O O . GLY A 1 80 ? 5.077 8.446 -5.129 1.00 46.50 80 GLY A O 1
ATOM 610 N N . GLN A 1 81 ? 5.310 9.165 -7.227 1.00 40.56 81 GLN A N 1
ATOM 611 C CA . GLN 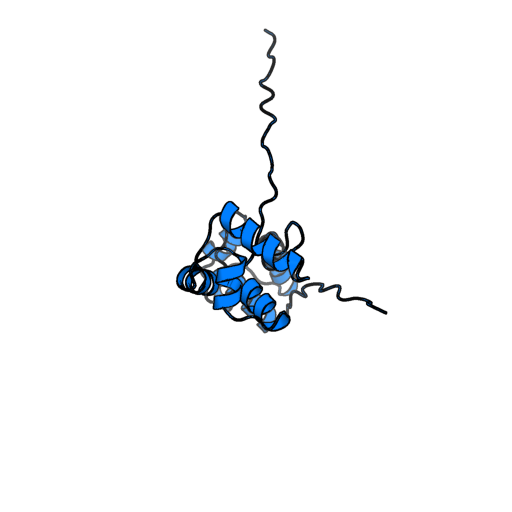A 1 81 ? 4.182 8.401 -7.772 1.00 40.56 81 GLN A CA 1
ATOM 612 C C . GLN A 1 81 ? 4.791 7.240 -8.551 1.00 40.56 81 GLN A C 1
ATOM 614 O O . GLN A 1 81 ? 5.336 7.437 -9.617 1.00 40.56 81 GLN A O 1
ATOM 619 N N . LEU A 1 82 ? 4.860 6.009 -8.071 1.00 38.03 82 LEU A N 1
ATOM 620 C CA . LEU A 1 82 ? 3.801 5.180 -7.534 1.00 38.03 82 LEU A CA 1
ATOM 621 C C . LEU A 1 82 ? 4.378 4.262 -6.447 1.00 38.03 82 LEU A C 1
ATOM 623 O O . LEU A 1 82 ? 4.630 3.069 -6.651 1.00 38.03 82 LEU A O 1
ATOM 627 N N . LYS A 1 83 ? 4.542 4.776 -5.235 1.00 37.91 83 LYS A N 1
ATOM 628 C CA . LYS A 1 83 ? 3.884 4.037 -4.157 1.00 37.91 83 LYS A CA 1
ATOM 629 C C . LYS A 1 83 ? 2.407 4.326 -4.402 1.00 37.91 83 LYS A C 1
ATOM 631 O O . LYS A 1 83 ? 2.082 5.465 -4.738 1.00 37.91 83 LYS A O 1
ATOM 636 N N . HIS A 1 84 ? 1.522 3.330 -4.341 1.00 34.56 84 HIS A N 1
ATOM 637 C CA . HIS A 1 84 ? 0.083 3.617 -4.283 1.00 34.56 84 HIS A CA 1
ATOM 638 C C . HIS A 1 84 ? -0.108 4.847 -3.387 1.00 34.56 84 HIS A C 1
ATOM 640 O O . HIS A 1 84 ? 0.571 4.875 -2.348 1.00 34.56 84 HIS A O 1
ATOM 646 N N . PRO A 1 85 ? -0.892 5.880 -3.776 1.00 39.25 85 PRO A N 1
ATOM 647 C CA . PRO A 1 85 ? -1.106 7.000 -2.877 1.00 39.25 85 PRO A CA 1
ATOM 648 C C . PRO A 1 85 ? -1.511 6.374 -1.548 1.00 39.25 85 PRO A C 1
ATOM 650 O O . PRO A 1 85 ? -2.522 5.674 -1.504 1.00 39.25 85 PRO A O 1
ATOM 653 N N . ASN A 1 86 ? -0.645 6.555 -0.537 1.00 45.69 86 ASN A N 1
ATOM 654 C CA . ASN A 1 86 ? -0.781 6.109 0.851 1.00 45.69 86 ASN A CA 1
ATOM 655 C C . ASN A 1 86 ? 0.008 4.892 1.415 1.00 45.69 86 ASN A C 1
ATOM 657 O O . ASN A 1 86 ? -0.407 4.362 2.439 1.00 45.69 86 ASN A O 1
ATOM 661 N N . LEU A 1 87 ? 1.164 4.464 0.887 1.00 44.75 87 LEU A N 1
ATOM 662 C CA . LEU A 1 87 ? 2.032 3.535 1.662 1.00 44.75 87 LEU A CA 1
ATOM 663 C C . LEU A 1 87 ? 2.846 4.256 2.760 1.00 44.75 87 LEU A C 1
ATOM 665 O O . LEU A 1 87 ? 3.027 3.726 3.847 1.00 44.75 87 LEU A O 1
ATOM 669 N N . SER A 1 88 ? 3.273 5.501 2.508 1.00 53.12 88 SER A N 1
ATOM 670 C CA . SER A 1 88 ? 4.055 6.321 3.458 1.00 53.12 88 SER A CA 1
ATOM 671 C C . SER A 1 88 ? 3.226 6.948 4.588 1.00 53.12 88 SER A C 1
ATOM 673 O O . SER A 1 88 ? 3.800 7.528 5.500 1.00 53.12 88 SER A O 1
ATOM 675 N N . GLN A 1 89 ? 1.894 6.901 4.516 1.00 64.75 89 GLN A N 1
ATOM 676 C CA . GLN A 1 89 ? 1.009 7.539 5.500 1.00 64.75 89 GLN A CA 1
ATOM 677 C C . GLN A 1 89 ? -0.031 6.573 6.076 1.00 64.75 89 GLN A C 1
ATOM 679 O O . GLN A 1 89 ? -0.896 7.002 6.840 1.00 64.75 89 GLN A O 1
ATOM 684 N N . MET A 1 90 ? 0.034 5.271 5.758 1.00 78.12 90 MET A N 1
ATOM 685 C CA . MET A 1 90 ? -0.967 4.321 6.250 1.00 78.12 90 MET A CA 1
ATOM 686 C C . MET A 1 90 ? -0.992 4.249 7.783 1.00 78.12 90 MET A C 1
ATOM 688 O O . MET A 1 90 ? -2.063 4.074 8.356 1.00 78.12 90 MET A O 1
ATOM 692 N N . SER A 1 91 ? 0.144 4.467 8.452 1.00 80.12 91 SER A N 1
ATOM 693 C CA . SER A 1 91 ? 0.235 4.605 9.912 1.00 80.12 91 SER A CA 1
ATOM 694 C C . SER A 1 91 ? -0.693 5.715 10.435 1.00 80.12 91 SER A C 1
ATOM 696 O O . SER A 1 91 ? -1.546 5.480 11.291 1.00 80.12 91 SER A O 1
ATOM 698 N N . VAL A 1 92 ? -0.571 6.925 9.882 1.00 80.06 92 VAL A N 1
ATOM 699 C CA . VAL A 1 92 ? -1.363 8.113 10.233 1.00 80.06 92 VAL A CA 1
ATOM 700 C C . VAL A 1 92 ? -2.827 7.916 9.852 1.00 80.06 92 VAL A C 1
ATOM 702 O O . VAL A 1 92 ? -3.717 8.186 10.655 1.00 80.06 92 VAL A O 1
ATOM 705 N N . ARG A 1 93 ? -3.089 7.395 8.651 1.00 84.88 93 ARG A N 1
ATOM 706 C CA . ARG A 1 93 ? -4.449 7.178 8.146 1.00 84.88 93 ARG A CA 1
ATOM 707 C C . ARG A 1 93 ? -5.194 6.101 8.932 1.00 84.88 93 ARG A C 1
ATOM 709 O O . ARG A 1 93 ? -6.371 6.284 9.219 1.00 84.88 93 ARG A O 1
ATOM 716 N N . SER A 1 94 ? -4.512 5.026 9.333 1.00 88.88 94 SER A N 1
ATOM 717 C CA . SER A 1 94 ? -5.059 3.996 10.224 1.00 88.88 94 SER A CA 1
ATOM 718 C C . SER A 1 94 ? -5.445 4.592 11.575 1.00 88.88 94 SER A C 1
ATOM 720 O O . SER A 1 94 ? -6.577 4.414 12.019 1.00 88.88 94 SER A O 1
ATOM 722 N N . ARG A 1 95 ? -4.549 5.370 12.199 1.00 87.44 95 ARG A N 1
ATOM 723 C CA . ARG A 1 95 ? -4.833 6.039 13.479 1.00 87.44 95 ARG A CA 1
ATOM 724 C C . ARG A 1 95 ? -6.033 6.982 13.377 1.00 87.44 95 ARG A C 1
ATOM 726 O O . ARG A 1 95 ? -6.958 6.857 14.173 1.00 87.44 95 ARG A O 1
ATOM 733 N N . ALA A 1 96 ? -6.064 7.837 12.356 1.00 84.94 96 ALA A N 1
ATOM 734 C CA . ALA A 1 96 ? -7.167 8.766 12.121 1.00 84.94 96 ALA A CA 1
ATOM 735 C C . ALA A 1 96 ? -8.504 8.044 11.867 1.00 84.94 96 ALA A C 1
ATOM 737 O O . ALA A 1 96 ? -9.521 8.391 12.462 1.00 84.94 96 ALA A O 1
ATOM 738 N N . ALA A 1 97 ? -8.513 7.000 11.032 1.00 88.50 97 ALA A N 1
ATOM 739 C CA . ALA A 1 97 ? -9.716 6.208 10.772 1.00 88.50 97 ALA A CA 1
ATOM 740 C C . ALA A 1 97 ? -10.246 5.543 12.044 1.00 88.50 97 ALA A C 1
ATOM 742 O O . ALA A 1 97 ? -11.448 5.564 12.306 1.00 88.50 97 ALA A O 1
ATOM 743 N N . ARG A 1 98 ? -9.352 4.997 12.873 1.00 93.69 98 ARG A N 1
ATOM 744 C CA . ARG A 1 98 ? -9.739 4.427 14.163 1.00 93.69 98 ARG A CA 1
ATOM 745 C C . ARG A 1 98 ? -10.296 5.466 15.124 1.00 93.69 98 ARG A C 1
ATOM 747 O O . ARG A 1 98 ? -11.242 5.150 15.835 1.00 93.69 98 ARG A O 1
ATOM 754 N N . GLU A 1 99 ? -9.750 6.676 15.159 1.00 91.00 99 GLU A N 1
ATOM 755 C CA . GLU A 1 99 ? -10.300 7.761 15.980 1.00 91.00 99 GLU A CA 1
ATOM 756 C C . GLU A 1 99 ? -11.717 8.139 15.532 1.00 91.00 99 GLU A C 1
ATOM 758 O O . GLU A 1 99 ? -12.616 8.221 16.371 1.00 91.00 99 GLU A O 1
ATOM 763 N N . LEU A 1 100 ? -11.946 8.262 14.219 1.00 88.69 100 LEU A N 1
ATOM 764 C CA . LEU A 1 100 ? -13.272 8.529 13.645 1.00 88.69 100 LEU A CA 1
ATOM 765 C C . LEU A 1 100 ? -14.286 7.426 13.984 1.00 88.69 100 LEU A C 1
ATOM 767 O O . LEU A 1 100 ? -15.422 7.718 14.350 1.00 88.69 100 LEU A O 1
ATOM 771 N N . LEU A 1 101 ? -13.864 6.163 13.907 1.00 90.19 101 LEU A N 1
ATOM 772 C CA . LEU A 1 101 ? -14.702 4.994 14.196 1.00 90.19 101 LEU A CA 1
ATOM 773 C C . LEU A 1 101 ? -14.787 4.651 15.691 1.00 90.19 101 LEU A C 1
ATOM 775 O O . LEU A 1 101 ? -15.546 3.762 16.076 1.00 90.19 101 LEU A O 1
ATOM 779 N N . ARG A 1 102 ? -14.003 5.326 16.542 1.00 93.94 102 ARG A N 1
ATOM 780 C CA . ARG A 1 102 ? -13.780 4.973 17.956 1.00 93.94 102 ARG A CA 1
ATOM 781 C C . ARG A 1 102 ? -13.320 3.522 18.151 1.00 93.94 102 ARG A C 1
ATOM 783 O O . ARG A 1 102 ? -13.718 2.850 19.101 1.00 93.94 102 ARG A O 1
ATOM 790 N N . TRP A 1 103 ? -12.478 3.033 17.246 1.00 96.06 103 TRP A N 1
ATOM 791 C CA . TRP A 1 103 ? -11.935 1.678 17.272 1.00 96.06 103 TRP A CA 1
ATOM 792 C C . TRP A 1 103 ? -10.580 1.600 17.981 1.00 96.06 103 TRP A C 1
ATOM 794 O O . TRP A 1 103 ? -9.664 2.399 17.767 1.00 96.06 103 TRP A O 1
ATOM 804 N N . SER A 1 104 ? -10.406 0.551 18.778 1.00 95.50 104 SER A N 1
ATOM 805 C CA . SER A 1 104 ? -9.097 0.095 19.247 1.00 95.50 104 SER A CA 1
ATOM 806 C C . SER A 1 104 ? -8.313 -0.611 18.128 1.00 95.50 104 SER A C 1
ATOM 808 O O . SER A 1 104 ? -8.880 -1.043 17.123 1.00 95.50 104 SER A O 1
ATOM 810 N N . GLN A 1 105 ? -6.999 -0.796 18.312 1.00 94.81 105 GLN A N 1
ATOM 811 C CA . GLN A 1 105 ? -6.176 -1.587 17.381 1.00 94.81 105 GLN A CA 1
ATOM 812 C C . GLN A 1 105 ? -6.676 -3.033 17.231 1.00 94.81 105 GLN A C 1
ATOM 814 O O . GLN A 1 105 ? -6.569 -3.603 16.150 1.00 94.81 105 GLN A O 1
ATOM 819 N N . SER A 1 106 ? -7.232 -3.628 18.295 1.00 95.75 106 SER A N 1
ATOM 820 C CA . SER A 1 106 ? -7.795 -4.983 18.248 1.00 95.75 106 SER A CA 1
ATOM 821 C C . SER A 1 106 ? -9.034 -5.051 17.357 1.00 95.75 106 SER A C 1
ATOM 823 O O . SER A 1 106 ? -9.147 -5.978 16.568 1.00 95.75 106 SER A O 1
ATOM 825 N N . GLN A 1 107 ? -9.915 -4.050 17.434 1.00 94.88 107 GLN A N 1
ATOM 826 C CA . GLN A 1 107 ? -11.123 -3.983 16.603 1.00 94.88 107 GLN A CA 1
ATOM 827 C C . GLN A 1 107 ? -10.784 -3.757 15.127 1.00 94.88 107 GLN A C 1
ATOM 829 O O . GLN A 1 107 ? -11.348 -4.412 14.259 1.00 94.88 107 GLN A O 1
ATOM 834 N N . ALA A 1 108 ? -9.809 -2.890 14.835 1.00 91.56 108 ALA A N 1
ATOM 835 C CA . ALA A 1 108 ? -9.323 -2.713 13.467 1.00 91.56 108 ALA A CA 1
ATOM 836 C C . ALA A 1 108 ? -8.675 -3.994 12.913 1.00 91.56 108 ALA A C 1
ATOM 838 O O . ALA A 1 108 ? -8.870 -4.334 11.748 1.00 91.56 108 ALA A O 1
ATOM 839 N N . ALA A 1 109 ? -7.926 -4.720 13.749 1.00 93.50 109 ALA A N 1
ATOM 840 C CA . ALA A 1 109 ? -7.328 -5.993 13.368 1.00 93.50 109 ALA A CA 1
ATOM 841 C C . ALA A 1 109 ? -8.398 -7.053 13.077 1.00 93.50 109 ALA A C 1
ATOM 843 O O . ALA A 1 109 ? -8.340 -7.695 12.033 1.00 93.50 109 ALA A O 1
ATOM 844 N N . GLU A 1 110 ? -9.390 -7.189 13.955 1.00 94.56 110 GLU A N 1
ATOM 845 C CA . GLU A 1 110 ? -10.516 -8.110 13.790 1.00 94.56 110 GLU A CA 1
ATOM 846 C C . GLU A 1 110 ? -11.288 -7.826 12.496 1.00 94.56 110 GLU A C 1
ATOM 848 O O . GLU A 1 110 ? -11.453 -8.727 11.674 1.00 94.56 110 GLU A O 1
ATOM 853 N N . ALA A 1 111 ? -11.655 -6.564 12.254 1.00 90.44 111 ALA A N 1
ATOM 854 C CA . ALA A 1 111 ? -12.358 -6.152 11.040 1.00 90.44 111 ALA A CA 1
ATOM 855 C C . ALA A 1 111 ? -11.547 -6.415 9.755 1.00 90.44 111 ALA A C 1
ATOM 857 O O . ALA A 1 111 ? -12.119 -6.695 8.704 1.00 90.44 111 ALA A O 1
ATOM 858 N N . ALA A 1 112 ? -10.215 -6.350 9.831 1.00 91.19 112 ALA A N 1
ATOM 859 C CA . ALA A 1 112 ? -9.317 -6.595 8.703 1.00 91.19 112 ALA A CA 1
ATOM 860 C C . ALA A 1 112 ? -8.857 -8.061 8.565 1.00 91.19 112 ALA A C 1
ATOM 862 O O . ALA A 1 112 ? -8.101 -8.369 7.640 1.00 91.19 112 ALA A O 1
ATOM 863 N N . GLY A 1 113 ? -9.258 -8.962 9.470 1.00 91.38 113 GLY A N 1
ATOM 864 C CA . GLY A 1 113 ? -8.759 -10.344 9.503 1.00 91.38 113 GLY A CA 1
ATOM 865 C C . GLY A 1 113 ? -7.258 -10.445 9.813 1.00 91.38 113 GLY A C 1
ATOM 866 O O . GLY A 1 113 ? -6.568 -11.334 9.314 1.00 91.38 113 GLY A O 1
ATOM 867 N N . LEU A 1 114 ? -6.732 -9.507 10.600 1.00 90.19 114 LEU A N 1
ATOM 868 C CA . LEU A 1 114 ? -5.327 -9.393 10.987 1.00 90.19 114 LEU A CA 1
ATOM 869 C C . LEU A 1 114 ? -5.140 -9.643 12.488 1.00 90.19 114 LEU A C 1
ATOM 871 O O . LEU A 1 114 ? -6.088 -9.724 13.265 1.00 90.19 114 LEU A O 1
ATOM 875 N N . THR A 1 115 ? -3.881 -9.713 12.925 1.00 91.69 115 THR A N 1
ATOM 876 C CA . THR A 1 115 ? -3.548 -9.746 14.356 1.00 91.69 115 THR A CA 1
ATOM 877 C C . THR A 1 115 ? -3.294 -8.335 14.894 1.00 91.69 115 THR A C 1
ATOM 879 O O . THR A 1 115 ? -2.753 -7.483 14.185 1.00 91.69 115 THR A O 1
ATOM 882 N N . ARG A 1 116 ? -3.615 -8.079 16.172 1.00 93.81 116 ARG A N 1
ATOM 883 C CA . ARG A 1 116 ? -3.318 -6.788 16.830 1.00 93.81 116 ARG A CA 1
ATOM 884 C C . ARG A 1 116 ? -1.837 -6.377 16.707 1.00 93.81 116 ARG A C 1
ATOM 886 O O . ARG A 1 116 ? -1.593 -5.215 16.392 1.00 93.81 116 ARG A O 1
ATOM 893 N N . PRO A 1 117 ? -0.840 -7.275 16.892 1.00 89.69 117 PRO A N 1
ATOM 894 C CA . PRO A 1 117 ? 0.565 -6.930 16.668 1.00 89.69 117 PRO A CA 1
ATOM 895 C C . PRO A 1 117 ? 0.866 -6.436 15.248 1.00 89.69 117 PRO A C 1
ATOM 897 O O . PRO A 1 117 ? 1.684 -5.536 15.090 1.00 89.69 117 PRO A O 1
ATOM 900 N N . THR A 1 118 ? 0.201 -6.979 14.223 1.00 84.25 118 THR A N 1
ATOM 901 C CA . THR A 1 118 ? 0.351 -6.513 12.834 1.00 84.25 118 THR A CA 1
ATOM 902 C C . THR A 1 118 ? -0.092 -5.057 12.688 1.00 84.25 118 THR A C 1
ATOM 904 O O . THR A 1 118 ? 0.631 -4.260 12.099 1.00 84.25 118 THR A O 1
ATOM 907 N N . VAL A 1 119 ? -1.243 -4.697 13.266 1.00 88.06 119 VAL A N 1
ATOM 908 C CA . VAL A 1 119 ? -1.749 -3.313 13.253 1.00 88.06 119 VAL A CA 1
ATOM 909 C C . VAL A 1 119 ? -0.837 -2.389 14.060 1.00 88.06 119 VAL A C 1
ATOM 911 O O . VAL A 1 119 ? -0.507 -1.305 13.595 1.00 88.06 119 VAL A O 1
ATOM 914 N N . SER A 1 120 ? -0.367 -2.833 15.229 1.00 87.75 120 SER A N 1
ATOM 915 C CA . SER A 1 120 ? 0.561 -2.051 16.053 1.00 87.75 120 SER A CA 1
ATOM 916 C C . SER A 1 120 ? 1.847 -1.713 15.300 1.00 87.75 120 SER A C 1
ATOM 918 O O . SER A 1 120 ? 2.222 -0.549 15.273 1.00 87.75 120 SER A O 1
ATOM 920 N N . ARG A 1 121 ? 2.492 -2.701 14.664 1.00 80.38 121 ARG A N 1
ATOM 921 C CA . ARG A 1 121 ? 3.737 -2.496 13.900 1.00 80.38 121 ARG A CA 1
ATOM 922 C C . ARG A 1 121 ? 3.556 -1.567 12.705 1.00 80.38 121 ARG A C 1
ATOM 924 O O . ARG A 1 121 ? 4.448 -0.785 12.395 1.00 80.38 121 ARG A O 1
ATOM 931 N N . LEU A 1 122 ? 2.402 -1.655 12.044 1.00 83.19 122 LEU A N 1
ATOM 932 C CA . LEU A 1 122 ? 2.045 -0.751 10.954 1.00 83.19 122 LEU A CA 1
ATOM 933 C C . LEU A 1 122 ? 1.912 0.692 11.452 1.00 83.19 122 LEU A C 1
ATOM 935 O O . LEU A 1 122 ? 2.355 1.622 10.785 1.00 83.19 122 LEU A O 1
ATOM 939 N N . GLU A 1 123 ? 1.307 0.898 12.620 1.00 84.75 123 GLU A N 1
ATOM 940 C CA . GLU A 1 123 ? 1.077 2.238 13.168 1.00 84.75 123 GLU A CA 1
ATOM 941 C C . GLU A 1 123 ? 2.310 2.870 13.812 1.00 84.75 123 GLU A C 1
ATOM 943 O O . GLU A 1 123 ? 2.380 4.099 13.871 1.00 84.75 123 GLU A O 1
ATOM 948 N N . THR A 1 124 ? 3.265 2.058 14.271 1.00 77.69 124 THR A N 1
ATOM 949 C CA . THR A 1 124 ? 4.556 2.504 14.818 1.00 77.69 124 THR A CA 1
ATOM 950 C C . THR A 1 124 ? 5.647 2.656 13.760 1.00 77.69 124 THR A C 1
ATOM 952 O O . THR A 1 124 ? 6.756 3.041 14.110 1.00 77.69 124 THR A O 1
ATOM 955 N N . GLU A 1 125 ? 5.346 2.365 12.487 1.00 66.50 125 GLU A N 1
ATOM 956 C CA . GLU A 1 125 ? 6.301 2.415 11.364 1.00 66.50 125 GLU A CA 1
ATOM 957 C C . GLU A 1 125 ? 7.536 1.520 11.575 1.00 66.50 125 GLU A C 1
ATOM 959 O O . GLU A 1 125 ? 8.580 1.701 10.956 1.00 66.50 125 GLU A O 1
ATOM 964 N N . GLU A 1 126 ? 7.410 0.507 12.434 1.00 55.78 126 GLU A N 1
ATOM 965 C CA . GLU A 1 126 ? 8.512 -0.375 12.826 1.00 55.78 126 GLU A CA 1
ATOM 966 C C . GLU A 1 126 ? 8.880 -1.371 11.711 1.00 55.78 126 GLU A C 1
ATOM 968 O O . GLU A 1 126 ? 9.929 -2.008 11.746 1.00 55.78 126 GLU A O 1
ATOM 973 N N . THR A 1 127 ? 8.013 -1.533 10.705 1.00 54.34 127 THR A N 1
ATOM 974 C CA . THR A 1 127 ? 8.245 -2.406 9.544 1.00 54.34 127 THR A CA 1
ATOM 975 C C . THR A 1 127 ? 7.606 -1.848 8.277 1.00 54.34 127 THR A C 1
ATOM 977 O O . THR A 1 127 ? 6.477 -1.348 8.313 1.00 54.34 127 THR A O 1
ATOM 980 N N . ASP A 1 128 ? 8.287 -2.032 7.140 1.00 54.72 128 ASP A N 1
ATOM 981 C CA . ASP A 1 128 ? 7.682 -1.897 5.813 1.00 54.72 128 ASP A CA 1
ATOM 982 C C . ASP A 1 128 ? 6.495 -2.864 5.724 1.00 54.72 128 ASP A C 1
ATOM 984 O O . ASP A 1 128 ? 6.641 -4.085 5.629 1.00 54.72 128 ASP A O 1
ATOM 988 N N . SER A 1 129 ? 5.290 -2.315 5.844 1.00 56.94 129 SER A N 1
ATOM 989 C CA . SER A 1 129 ? 4.068 -3.107 5.867 1.00 56.94 129 SER A CA 1
ATOM 990 C C . SER A 1 129 ? 3.781 -3.658 4.473 1.00 56.94 129 SER A C 1
ATOM 992 O O . SER A 1 129 ? 3.731 -2.910 3.501 1.00 56.94 129 SER A O 1
ATOM 994 N N . HIS A 1 130 ? 3.567 -4.972 4.375 1.00 64.62 130 HIS A N 1
ATOM 995 C CA . HIS A 1 130 ? 3.205 -5.619 3.116 1.00 64.62 130 HIS A CA 1
ATOM 996 C C . HIS A 1 130 ? 1.911 -5.034 2.525 1.00 64.62 130 HIS A C 1
ATOM 998 O O . HIS A 1 130 ? 0.942 -4.797 3.251 1.00 64.62 130 HIS A O 1
ATOM 1004 N N . ASP A 1 131 ? 1.867 -4.899 1.195 1.00 64.75 131 ASP A N 1
ATOM 1005 C CA . ASP A 1 131 ? 0.708 -4.388 0.444 1.00 64.75 131 ASP A CA 1
ATOM 1006 C C . ASP A 1 131 ? -0.608 -5.092 0.821 1.00 64.75 131 ASP A C 1
ATOM 1008 O O . ASP A 1 131 ? -1.662 -4.462 0.885 1.00 64.75 131 ASP A O 1
ATOM 1012 N N . SER A 1 132 ? -0.558 -6.392 1.127 1.00 69.50 132 SER A N 1
ATOM 1013 C CA . SER A 1 132 ? -1.722 -7.178 1.554 1.00 69.50 132 SER A CA 1
ATOM 1014 C C . SER A 1 132 ? -2.331 -6.681 2.868 1.00 69.50 132 SER A C 1
ATOM 1016 O O . SER A 1 132 ? -3.549 -6.545 2.956 1.00 69.50 132 SER A O 1
ATOM 1018 N N . THR A 1 133 ? -1.505 -6.355 3.865 1.00 77.38 133 THR A N 1
ATOM 1019 C CA . THR A 1 133 ? -1.939 -5.805 5.160 1.00 77.38 133 THR A CA 1
ATOM 1020 C C . THR A 1 133 ? -2.668 -4.479 4.971 1.00 77.38 133 THR A C 1
ATOM 1022 O O . THR A 1 133 ? -3.715 -4.235 5.571 1.00 77.38 133 THR A O 1
ATOM 1025 N N . ILE A 1 134 ? -2.124 -3.631 4.102 1.00 80.38 134 ILE A N 1
ATOM 1026 C CA . ILE A 1 134 ? -2.650 -2.294 3.832 1.00 80.38 134 ILE A CA 1
ATOM 1027 C C . ILE A 1 134 ? -3.988 -2.392 3.104 1.00 80.38 134 ILE A C 1
ATOM 1029 O O . ILE A 1 134 ? -4.951 -1.742 3.505 1.00 80.38 134 ILE A O 1
ATOM 1033 N N . ILE A 1 135 ? -4.086 -3.265 2.099 1.00 80.50 135 ILE A N 1
ATOM 1034 C CA . ILE A 1 135 ? -5.338 -3.522 1.379 1.00 80.50 135 ILE A CA 1
ATOM 1035 C C . ILE A 1 135 ? -6.426 -4.038 2.330 1.00 80.50 135 ILE A C 1
ATOM 1037 O O . ILE A 1 135 ? -7.561 -3.564 2.250 1.00 80.50 135 ILE A O 1
ATOM 1041 N N . SER A 1 136 ? -6.103 -4.969 3.234 1.00 84.25 136 SER A N 1
ATOM 1042 C CA . SER A 1 136 ? -7.071 -5.498 4.204 1.00 84.25 136 SER A CA 1
ATOM 1043 C C . SER A 1 136 ? -7.602 -4.414 5.143 1.00 84.25 136 SER A C 1
ATOM 1045 O O . SER A 1 136 ? -8.814 -4.302 5.314 1.00 84.25 136 SER A O 1
ATOM 1047 N N . LEU A 1 137 ? -6.726 -3.565 5.692 1.00 87.12 137 LEU A N 1
ATOM 1048 C CA . LEU A 1 137 ? -7.145 -2.447 6.546 1.00 87.12 137 LEU A CA 1
ATOM 1049 C C . LEU A 1 137 ? -7.958 -1.404 5.777 1.00 87.12 137 LEU A C 1
ATOM 1051 O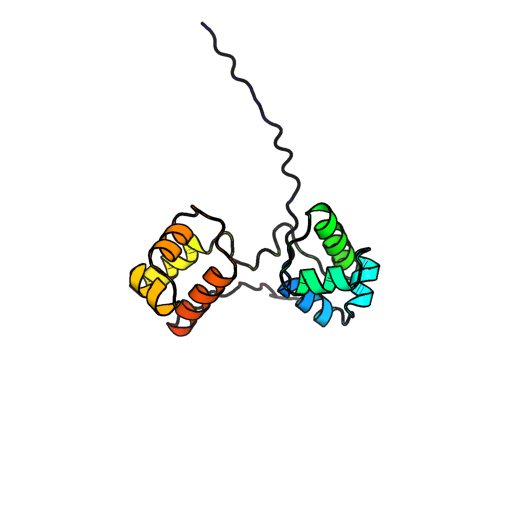 O . LEU A 1 137 ? -8.986 -0.949 6.267 1.00 87.12 137 LEU A O 1
ATOM 1055 N N . MET A 1 138 ? -7.543 -1.041 4.561 1.00 86.75 138 MET A N 1
ATOM 1056 C CA . MET A 1 138 ? -8.295 -0.095 3.732 1.00 86.75 138 MET A CA 1
ATOM 1057 C C . MET A 1 138 ? -9.707 -0.598 3.423 1.00 86.75 138 MET A C 1
ATOM 1059 O O . MET A 1 138 ? -10.643 0.199 3.436 1.00 86.75 138 MET A O 1
ATOM 1063 N N . ARG A 1 139 ? -9.875 -1.901 3.167 1.00 84.25 139 ARG A N 1
ATOM 1064 C CA . ARG A 1 139 ? -11.202 -2.508 2.990 1.00 84.25 139 ARG A CA 1
ATOM 1065 C C . ARG A 1 139 ? -12.018 -2.460 4.274 1.00 84.25 139 ARG A C 1
ATOM 1067 O O . ARG A 1 139 ? -13.128 -1.954 4.232 1.00 84.25 139 ARG A O 1
ATOM 1074 N N . ALA A 1 140 ? -11.447 -2.881 5.401 1.00 88.12 140 ALA A N 1
ATOM 1075 C CA . ALA A 1 140 ? -12.135 -2.858 6.691 1.00 88.12 140 ALA A CA 1
ATOM 1076 C C . ALA A 1 140 ? -12.629 -1.451 7.068 1.00 88.12 140 ALA A C 1
ATOM 1078 O O . ALA A 1 140 ? -13.770 -1.284 7.491 1.00 88.12 140 ALA A O 1
ATOM 1079 N N . TYR A 1 141 ? -11.796 -0.426 6.864 1.00 89.56 141 TYR A N 1
ATOM 1080 C CA . TYR A 1 141 ? -12.193 0.961 7.103 1.00 89.56 141 TYR A CA 1
ATOM 1081 C C . TYR A 1 141 ? -13.273 1.426 6.128 1.00 89.56 141 TYR A C 1
ATOM 1083 O O . TYR A 1 141 ? -14.248 2.034 6.564 1.00 89.56 141 TYR A O 1
ATOM 1091 N N . LYS A 1 142 ? -13.151 1.085 4.839 1.00 87.38 142 LYS A N 1
ATOM 1092 C CA . LYS A 1 142 ? -14.165 1.412 3.831 1.00 87.38 142 LYS A CA 1
ATOM 1093 C C . LYS A 1 142 ? -15.519 0.789 4.167 1.00 87.38 142 LYS A C 1
ATOM 1095 O O . LYS A 1 142 ? -16.528 1.486 4.110 1.00 87.38 142 LYS A O 1
ATOM 1100 N N . ASP A 1 143 ? -15.532 -0.484 4.543 1.00 87.75 143 ASP A N 1
ATOM 1101 C CA . ASP A 1 143 ? 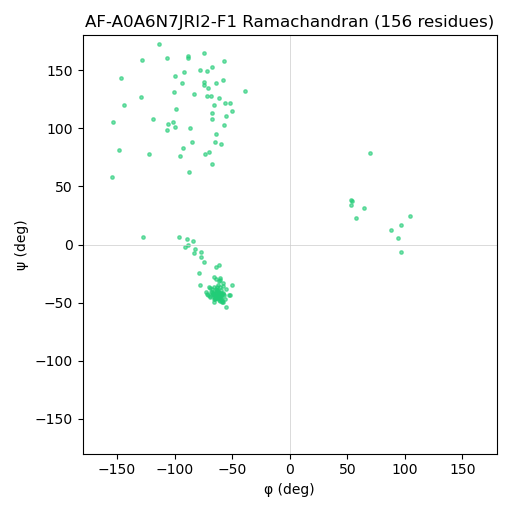-16.745 -1.223 4.901 1.00 87.75 143 ASP A CA 1
ATOM 1102 C C . ASP A 1 143 ? -17.388 -0.662 6.182 1.00 87.75 143 ASP A C 1
ATOM 1104 O O . ASP A 1 143 ? -18.607 -0.691 6.332 1.00 87.75 143 ASP A O 1
ATOM 1108 N N . ALA A 1 144 ? -16.585 -0.067 7.069 1.00 86.19 144 ALA A N 1
ATOM 1109 C CA . ALA A 1 144 ? -17.042 0.669 8.247 1.00 86.19 144 ALA A CA 1
ATOM 1110 C C . ALA A 1 144 ? -17.430 2.136 7.969 1.00 86.19 144 ALA A C 1
ATOM 1112 O O . ALA A 1 144 ? -17.782 2.863 8.897 1.00 86.19 144 ALA A O 1
ATOM 1113 N N . GLY A 1 145 ? -17.374 2.585 6.711 1.00 84.25 145 GLY A N 1
ATOM 1114 C CA . GLY A 1 145 ? -17.779 3.930 6.293 1.00 84.25 145 GLY A CA 1
ATOM 1115 C C . GLY A 1 145 ? -16.656 4.971 6.238 1.00 84.25 145 GLY A C 1
ATOM 1116 O O . GLY A 1 145 ? -16.930 6.134 5.952 1.00 84.25 145 GLY A O 1
ATOM 1117 N N . VAL A 1 146 ? -15.395 4.589 6.456 1.00 82.94 146 VAL A N 1
ATOM 1118 C CA . VAL A 1 146 ? -14.225 5.467 6.290 1.00 82.94 146 VAL A CA 1
ATOM 1119 C C . VAL A 1 146 ? -13.525 5.158 4.972 1.00 82.94 146 VAL A C 1
ATOM 1121 O O . VAL A 1 146 ? -12.804 4.171 4.836 1.00 82.94 146 VAL A O 1
ATOM 1124 N N . SER A 1 147 ? -13.704 6.036 3.989 1.00 80.00 147 SER A N 1
ATOM 1125 C CA . SER A 1 147 ? -12.994 5.956 2.711 1.00 80.00 147 SER A CA 1
ATOM 1126 C C . SER A 1 147 ? -11.831 6.941 2.681 1.00 80.00 147 SER A C 1
ATOM 1128 O O . SER A 1 147 ? -11.995 8.119 2.983 1.00 80.00 147 SER A O 1
ATOM 1130 N N . PHE A 1 148 ? -10.649 6.466 2.290 1.00 72.62 148 PHE A N 1
ATOM 1131 C CA . PHE A 1 148 ? -9.526 7.346 1.984 1.00 72.62 148 PHE A CA 1
ATOM 1132 C C . PHE A 1 148 ? -9.645 7.771 0.527 1.00 72.62 148 PHE A C 1
ATOM 1134 O O . PHE A 1 148 ? -9.301 6.997 -0.370 1.00 72.62 148 PHE A O 1
ATOM 1141 N N . GLU A 1 149 ? -10.145 8.977 0.281 1.00 61.59 149 GLU A N 1
ATOM 1142 C CA . GLU A 1 149 ? -10.109 9.533 -1.064 1.00 61.59 149 GLU A CA 1
ATOM 1143 C C . GLU A 1 149 ? -8.645 9.755 -1.451 1.00 61.59 149 GLU A C 1
ATOM 1145 O O . GLU A 1 149 ? -7.875 10.436 -0.769 1.00 61.59 149 GLU A O 1
ATOM 1150 N N .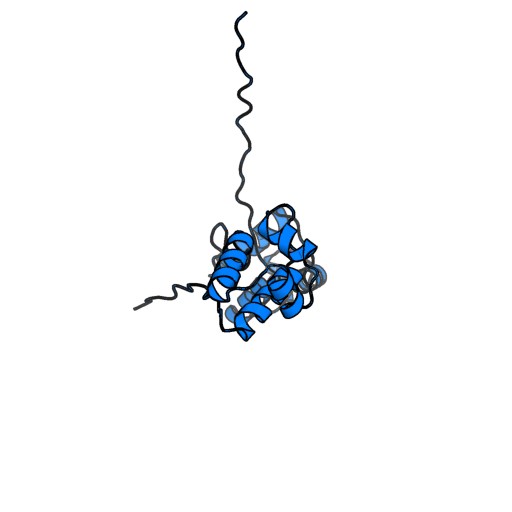 ALA A 1 150 ? -8.220 9.102 -2.532 1.00 48.56 150 ALA A N 1
ATOM 1151 C CA . ALA A 1 150 ? -7.083 9.608 -3.267 1.00 48.56 150 ALA A CA 1
ATOM 1152 C C . ALA A 1 150 ? -7.583 10.908 -3.879 1.00 48.56 150 ALA A C 1
ATOM 1154 O O . ALA A 1 150 ? -8.423 10.863 -4.779 1.00 48.56 150 ALA A O 1
ATOM 1155 N N . GLU A 1 151 ? -7.105 12.036 -3.361 1.00 39.34 151 GLU A N 1
ATOM 1156 C CA . GLU A 1 151 ? -7.246 13.323 -4.023 1.00 39.34 151 GLU A CA 1
ATOM 1157 C C . GLU A 1 151 ? -6.561 13.203 -5.384 1.00 39.34 151 GLU A C 1
ATOM 1159 O O . GLU A 1 151 ? -5.361 13.400 -5.567 1.00 39.34 151 GLU A O 1
ATOM 1164 N N . THR A 1 152 ? -7.343 12.722 -6.338 1.00 36.47 152 THR A N 1
ATOM 1165 C CA . THR A 1 152 ? -6.986 12.670 -7.732 1.00 36.47 152 THR A CA 1
ATOM 1166 C C . THR A 1 152 ? -7.380 14.046 -8.208 1.00 36.47 152 THR A C 1
ATOM 1168 O O . THR A 1 152 ? -8.518 14.265 -8.612 1.00 36.47 152 THR A O 1
ATOM 1171 N N . MET A 1 153 ? -6.457 14.998 -8.098 1.00 34.50 153 MET A N 1
ATOM 1172 C CA . MET A 1 153 ? -6.583 16.276 -8.787 1.00 34.50 153 MET A CA 1
ATOM 1173 C C . MET A 1 153 ? -6.459 16.017 -10.295 1.00 34.50 153 MET A C 1
ATOM 1175 O O . MET A 1 153 ? -5.482 16.392 -10.928 1.00 34.50 153 MET A O 1
ATOM 1179 N N . ILE A 1 154 ? -7.463 15.364 -10.883 1.00 41.62 154 ILE A N 1
ATOM 1180 C CA . ILE A 1 154 ? -7.896 15.662 -12.246 1.00 41.62 154 ILE A CA 1
ATOM 1181 C C . ILE A 1 154 ? -8.914 16.789 -12.076 1.00 41.62 154 ILE A C 1
ATOM 1183 O O . ILE A 1 154 ? -10.105 16.625 -12.321 1.00 41.62 154 ILE A O 1
ATOM 1187 N N . SER A 1 155 ? -8.460 17.926 -11.552 1.00 39.59 155 SER A N 1
ATOM 1188 C CA . SER A 1 155 ? -9.242 19.145 -11.642 1.00 39.59 155 SER A CA 1
ATOM 1189 C C . SER A 1 155 ? -8.679 19.944 -12.802 1.00 39.59 155 SER A C 1
ATOM 1191 O O . SER A 1 155 ? -7.540 20.407 -12.759 1.00 39.59 155 SER A O 1
ATOM 1193 N N . SER A 1 156 ? -9.541 20.129 -13.801 1.00 38.00 156 SER A N 1
ATOM 1194 C CA . SER A 1 156 ? -9.490 21.171 -14.831 1.00 38.00 156 SER A CA 1
ATOM 1195 C C . SER A 1 156 ? -8.367 21.075 -15.873 1.00 38.00 156 SER A C 1
ATOM 1197 O O . SER A 1 156 ? -7.415 21.845 -15.864 1.00 38.00 156 SER A O 1
ATOM 1199 N N . LEU A 1 157 ? -8.569 20.189 -16.853 1.00 39.56 157 LEU A N 1
ATOM 1200 C CA . LEU A 1 157 ? -8.242 20.486 -18.251 1.00 39.56 157 LEU A CA 1
ATOM 1201 C C . LEU A 1 157 ? -9.524 21.042 -18.899 1.00 39.56 157 LEU A C 1
ATOM 1203 O O . LEU A 1 157 ? -10.327 20.302 -19.467 1.00 39.56 157 LEU A O 1
ATOM 1207 N N . LEU A 1 158 ? -9.740 22.341 -18.689 1.00 38.38 158 LEU A N 1
ATOM 1208 C CA . LEU A 1 158 ? -10.505 23.239 -19.555 1.00 38.38 158 LEU A CA 1
ATOM 1209 C C . LEU A 1 158 ? -9.571 24.394 -19.910 1.00 38.38 158 LEU A C 1
ATOM 1211 O O . LEU A 1 158 ? -8.941 24.918 -18.964 1.00 38.38 158 LEU A O 1
#

Sequence (158 aa):
MMHHQSIDAKMTNKPEFSLSSAALRAARAVLQVQQVEVASLAKWSLPSVQRFERGSNVSQARLRILVEALAGMGIEFGPGQLKHPNLSQMSVRSRAARELLRWSQSQAAEAAGLTRPTVSRLETEETDSHDSTIISLMRAYKDAGVSFEAETMISSLL